Protein AF-Q16XJ4-F1 (afdb_monomer_lite)

Radius of gyration: 16.92 Å; chains: 1; bounding box: 56×31×38 Å

Secondary structure (DSSP, 8-state):
---SSEEEEEEEEEHHHHTEEEEEEEEESSSS-EEEEEEEEEE-TT---SSS---EEEEE-TTS-EEEEETT-SS-SEEE--TTS----S------SSS------------TT--------

Organism: Aedes aegypti (NCBI:txid7159)

Structure (mmCIF, N/CA/C/O backbone):
data_AF-Q16XJ4-F1
#
_entry.id   AF-Q16XJ4-F1
#
loop_
_atom_site.group_PDB
_atom_site.id
_atom_site.type_symbol
_atom_site.label_atom_id
_atom_site.label_alt_id
_atom_site.label_comp_id
_atom_site.label_asym_id
_atom_site.label_entity_id
_atom_site.label_seq_id
_atom_site.pdbx_PDB_ins_code
_atom_site.Cartn_x
_atom_site.Cartn_y
_atom_site.Cartn_z
_atom_site.occupancy
_atom_site.B_iso_or_equiv
_atom_site.auth_seq_id
_atom_site.auth_comp_id
_atom_site.auth_asym_id
_atom_site.auth_atom_id
_atom_site.pdbx_PDB_model_num
ATOM 1 N N . MET A 1 1 ? 11.443 -13.176 -1.476 1.00 55.69 1 MET A N 1
ATOM 2 C CA . MET A 1 1 ? 11.108 -11.961 -2.255 1.00 55.69 1 MET A CA 1
ATOM 3 C C . MET A 1 1 ? 12.036 -11.909 -3.454 1.00 55.69 1 MET A C 1
ATOM 5 O O . MET A 1 1 ? 13.134 -12.438 -3.315 1.00 55.69 1 MET A O 1
ATOM 9 N N . PRO A 1 2 ? 11.621 -11.370 -4.608 1.00 61.97 2 PRO A N 1
ATOM 10 C CA . PRO A 1 2 ? 12.488 -11.344 -5.774 1.00 61.97 2 PRO A CA 1
ATOM 11 C C . PRO A 1 2 ? 13.581 -10.279 -5.537 1.00 61.97 2 PRO A C 1
ATOM 13 O O . PRO A 1 2 ? 13.320 -9.194 -5.009 1.00 61.97 2 PRO A O 1
ATOM 16 N N . TYR A 1 3 ? 14.826 -10.692 -5.748 1.00 75.94 3 TYR A N 1
ATOM 17 C CA . TYR A 1 3 ? 16.041 -9.886 -5.644 1.00 75.94 3 TYR A CA 1
ATOM 18 C C . TYR A 1 3 ? 16.598 -9.750 -7.065 1.00 75.94 3 TYR A C 1
ATOM 20 O O . TYR A 1 3 ? 16.343 -10.654 -7.861 1.00 75.94 3 TYR A O 1
ATOM 28 N N . ASN A 1 4 ? 17.386 -8.696 -7.337 1.00 79.62 4 ASN A N 1
ATOM 29 C CA . ASN A 1 4 ? 17.953 -8.282 -8.644 1.00 79.62 4 ASN A CA 1
ATOM 30 C C . ASN A 1 4 ? 17.311 -7.012 -9.236 1.00 79.62 4 ASN A C 1
ATOM 32 O O . ASN A 1 4 ? 16.885 -6.998 -10.387 1.00 79.62 4 ASN A O 1
ATOM 36 N N . ASN A 1 5 ? 17.297 -5.916 -8.472 1.00 82.06 5 ASN A N 1
ATOM 37 C CA . ASN A 1 5 ? 16.733 -4.616 -8.875 1.00 82.06 5 ASN A CA 1
ATOM 38 C C . ASN A 1 5 ? 15.218 -4.638 -9.105 1.00 82.06 5 ASN A C 1
ATOM 40 O O . ASN A 1 5 ? 14.679 -3.760 -9.784 1.00 82.06 5 ASN A O 1
ATOM 44 N N . ASP A 1 6 ? 14.524 -5.603 -8.509 1.00 88.12 6 ASP A N 1
ATOM 45 C CA . ASP A 1 6 ? 13.076 -5.658 -8.585 1.00 88.12 6 ASP A CA 1
ATOM 46 C C . ASP A 1 6 ? 12.457 -4.449 -7.890 1.00 88.12 6 ASP A C 1
ATOM 48 O O . ASP A 1 6 ? 12.864 -4.037 -6.796 1.00 88.12 6 ASP A O 1
ATOM 52 N N . ILE A 1 7 ? 11.449 -3.886 -8.549 1.00 92.69 7 ILE A N 1
ATOM 53 C CA . ILE A 1 7 ? 10.637 -2.814 -7.994 1.00 92.69 7 ILE A CA 1
ATOM 54 C C . ILE A 1 7 ? 9.437 -3.445 -7.300 1.00 92.69 7 ILE A C 1
ATOM 56 O O . ILE A 1 7 ? 8.676 -4.194 -7.912 1.00 92.69 7 ILE A O 1
ATOM 60 N N . VAL A 1 8 ? 9.258 -3.107 -6.026 1.00 93.00 8 VAL A N 1
ATOM 61 C CA . VAL A 1 8 ? 8.066 -3.463 -5.258 1.00 93.00 8 VAL A CA 1
ATOM 62 C C . VAL A 1 8 ? 7.392 -2.206 -4.732 1.00 93.00 8 VAL A C 1
ATOM 64 O O . VAL A 1 8 ? 8.053 -1.245 -4.330 1.00 93.00 8 VAL A O 1
ATOM 67 N N . HIS A 1 9 ? 6.064 -2.225 -4.719 1.00 95.25 9 HIS A N 1
ATOM 68 C CA . HIS A 1 9 ? 5.254 -1.183 -4.106 1.00 95.25 9 HIS A CA 1
ATOM 69 C C . HIS A 1 9 ? 4.770 -1.679 -2.750 1.00 95.25 9 HIS A C 1
ATOM 71 O O . HIS A 1 9 ? 4.109 -2.709 -2.653 1.00 95.25 9 HIS A O 1
ATOM 77 N N . GLU A 1 10 ? 5.140 -0.961 -1.699 1.00 94.81 10 GLU A N 1
ATOM 78 C CA . GLU A 1 10 ? 4.771 -1.258 -0.321 1.00 94.81 10 GLU A CA 1
ATOM 79 C C . GLU A 1 10 ? 3.658 -0.298 0.116 1.00 94.81 10 GLU A C 1
ATOM 81 O O . GLU A 1 10 ? 3.803 0.923 0.032 1.00 94.81 10 GLU A O 1
ATOM 86 N N . LEU A 1 11 ? 2.546 -0.863 0.586 1.00 96.31 11 LEU A N 1
ATOM 87 C CA . LEU A 1 11 ? 1.468 -0.149 1.262 1.00 96.31 11 LEU A CA 1
ATOM 88 C C . LEU A 1 11 ? 1.663 -0.319 2.771 1.00 96.31 11 LEU A C 1
ATOM 90 O O . LEU A 1 11 ? 1.388 -1.382 3.323 1.00 96.31 11 LEU A O 1
ATOM 94 N N . VAL A 1 12 ? 2.143 0.727 3.439 1.00 96.25 12 VAL A N 1
ATOM 95 C CA . VAL A 1 12 ? 2.319 0.733 4.892 1.00 96.25 12 VAL A CA 1
ATOM 96 C C . VAL A 1 12 ? 1.081 1.328 5.531 1.00 96.25 12 VAL A C 1
ATOM 98 O O . VAL A 1 12 ? 0.852 2.534 5.443 1.00 96.25 12 VAL A O 1
ATOM 101 N N . ILE A 1 13 ? 0.297 0.486 6.196 1.00 95.81 13 ILE A N 1
ATOM 102 C CA . ILE A 1 13 ? -0.867 0.915 6.969 1.00 95.81 13 ILE A CA 1
ATOM 103 C C . ILE A 1 13 ? -0.452 1.094 8.426 1.00 95.81 13 ILE A C 1
ATOM 105 O O . ILE A 1 13 ? 0.218 0.236 8.996 1.00 95.81 13 ILE A O 1
ATOM 109 N N . GLY A 1 14 ? -0.825 2.228 9.018 1.00 95.25 14 GLY A N 1
ATOM 110 C CA . GLY A 1 14 ? -0.502 2.543 10.407 1.00 95.25 14 GLY A CA 1
ATOM 111 C C . GLY A 1 14 ? 0.952 2.982 10.635 1.00 95.25 14 GLY A C 1
ATOM 112 O O . GLY A 1 14 ? 1.501 2.800 11.724 1.00 95.25 14 GLY A O 1
ATOM 113 N N . ALA A 1 15 ? 1.591 3.583 9.630 1.00 95.25 15 ALA A N 1
ATOM 114 C CA . ALA A 1 15 ? 2.899 4.208 9.783 1.00 95.25 15 ALA A CA 1
ATOM 115 C C . ALA A 1 15 ? 2.869 5.328 10.841 1.00 95.25 15 ALA A C 1
ATOM 117 O O . ALA A 1 15 ? 1.844 5.973 11.078 1.00 95.25 15 ALA A O 1
ATOM 118 N N . GLY A 1 16 ? 4.019 5.565 11.482 1.00 94.56 16 GLY A N 1
ATOM 119 C CA . GLY A 1 16 ? 4.173 6.618 12.487 1.00 94.56 16 GLY A CA 1
ATOM 120 C C . GLY A 1 16 ? 3.269 6.433 13.704 1.00 94.56 16 GLY A C 1
ATOM 121 O O . GLY A 1 16 ? 2.539 7.358 14.038 1.00 94.56 16 GLY A O 1
ATOM 122 N N . ALA A 1 17 ? 3.317 5.250 14.324 1.00 94.44 17 ALA A N 1
ATOM 123 C CA . ALA A 1 17 ? 2.471 4.872 15.460 1.00 94.44 17 ALA A CA 1
ATOM 124 C C . ALA A 1 17 ? 0.969 4.943 15.134 1.00 94.44 17 ALA A C 1
ATOM 126 O O . ALA A 1 17 ? 0.200 5.599 15.827 1.00 94.44 17 ALA A O 1
ATOM 127 N N . ASN A 1 18 ? 0.559 4.257 14.060 1.00 95.75 18 ASN A N 1
ATOM 128 C CA . ASN A 1 18 ? -0.836 4.161 13.629 1.00 95.75 18 ASN A CA 1
ATOM 129 C C . ASN A 1 18 ? -1.474 5.501 13.223 1.00 95.75 18 ASN A C 1
ATOM 131 O O . ASN A 1 18 ? -2.664 5.721 13.427 1.00 95.75 18 ASN A O 1
ATOM 135 N N . ASN A 1 19 ? -0.683 6.417 12.658 1.00 97.75 19 ASN A N 1
ATOM 136 C CA . ASN A 1 19 ? -1.144 7.778 12.397 1.00 97.75 19 ASN A CA 1
ATOM 137 C C . ASN A 1 19 ? -1.355 8.079 10.905 1.00 97.75 19 ASN A C 1
ATOM 139 O O . ASN A 1 19 ? -2.069 9.012 10.544 1.00 97.75 19 ASN A O 1
ATOM 143 N N . ARG A 1 20 ? -0.734 7.306 10.012 1.00 97.75 20 ARG A N 1
ATOM 144 C CA . ARG A 1 20 ? -0.781 7.559 8.568 1.00 97.75 20 ARG A CA 1
ATOM 145 C C . ARG A 1 20 ? -0.632 6.293 7.736 1.00 97.75 20 ARG A C 1
ATOM 147 O O . ARG A 1 20 ? -0.162 5.265 8.221 1.00 97.75 20 ARG A O 1
ATOM 154 N N . ILE A 1 21 ? -0.986 6.408 6.463 1.00 97.94 21 ILE A N 1
ATOM 155 C CA . ILE A 1 21 ? -0.633 5.443 5.425 1.00 97.94 21 ILE A CA 1
ATOM 156 C C . ILE A 1 21 ? 0.491 6.029 4.580 1.00 97.94 21 ILE A C 1
ATOM 158 O O . ILE A 1 21 ? 0.440 7.198 4.189 1.00 97.94 21 ILE A O 1
ATOM 162 N N . GLU A 1 22 ? 1.482 5.201 4.264 1.00 98.00 22 GLU A N 1
ATOM 163 C CA . GLU A 1 22 ? 2.539 5.525 3.310 1.00 98.00 22 GLU A CA 1
ATOM 164 C C . GLU A 1 22 ? 2.535 4.513 2.168 1.00 98.00 22 GLU A C 1
ATOM 166 O O . GLU A 1 22 ? 2.581 3.304 2.384 1.00 98.00 22 GLU A O 1
ATOM 171 N N . ILE A 1 23 ? 2.513 5.023 0.942 1.00 97.75 23 ILE A N 1
ATOM 172 C CA . ILE A 1 23 ? 2.773 4.243 -0.258 1.00 97.75 23 ILE A CA 1
ATOM 173 C C . ILE A 1 23 ? 4.226 4.464 -0.636 1.00 97.75 23 ILE A C 1
ATOM 175 O O . ILE A 1 23 ? 4.676 5.605 -0.775 1.00 97.75 23 ILE A O 1
ATOM 179 N N . ARG A 1 24 ? 4.958 3.375 -0.822 1.00 97.00 24 ARG A N 1
ATOM 180 C CA . ARG A 1 24 ? 6.399 3.390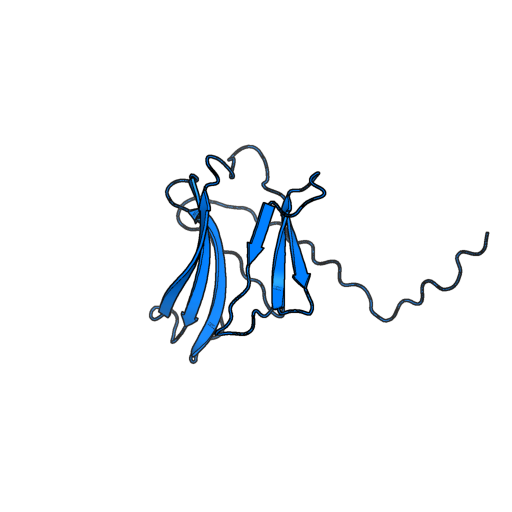 -1.032 1.00 97.00 24 ARG A CA 1
ATOM 181 C C . ARG A 1 24 ? 6.781 2.594 -2.268 1.00 97.00 24 ARG A C 1
ATOM 183 O O . ARG A 1 24 ? 6.280 1.495 -2.476 1.00 97.00 24 ARG A O 1
ATOM 190 N N . ARG A 1 25 ? 7.713 3.119 -3.059 1.00 96.19 25 ARG A N 1
ATOM 191 C CA . ARG A 1 25 ? 8.442 2.361 -4.078 1.00 96.19 25 ARG A CA 1
ATOM 192 C C . ARG A 1 25 ? 9.777 1.925 -3.494 1.00 96.19 25 ARG A C 1
ATOM 194 O O . ARG A 1 25 ? 10.600 2.772 -3.135 1.00 96.19 25 ARG A O 1
ATOM 201 N N . GLN A 1 26 ? 10.013 0.621 -3.466 1.00 94.12 26 GLN A N 1
ATOM 202 C CA . GLN A 1 26 ? 11.301 0.054 -3.100 1.00 94.12 26 GLN A CA 1
ATOM 203 C C . GLN A 1 26 ? 11.978 -0.573 -4.314 1.00 94.12 26 GLN A C 1
ATOM 205 O O . GLN A 1 26 ? 11.349 -1.328 -5.053 1.00 94.12 26 GLN A O 1
ATOM 210 N N . THR A 1 27 ? 13.270 -0.303 -4.490 1.00 92.94 27 THR A N 1
ATOM 211 C CA . THR A 1 27 ? 14.130 -1.067 -5.404 1.00 92.94 27 THR A CA 1
ATOM 212 C C . THR A 1 27 ? 14.965 -2.018 -4.562 1.00 92.94 27 THR A C 1
ATOM 214 O O . THR A 1 27 ? 15.763 -1.562 -3.742 1.00 92.94 27 THR A O 1
ATOM 217 N N . ARG A 1 28 ? 14.761 -3.329 -4.721 1.00 89.19 28 ARG A N 1
ATOM 218 C CA . ARG A 1 28 ? 15.405 -4.358 -3.894 1.00 89.19 28 ARG A CA 1
ATOM 219 C C . ARG A 1 28 ? 16.604 -4.964 -4.616 1.00 89.19 28 ARG A C 1
ATOM 221 O O . ARG A 1 28 ? 16.463 -5.660 -5.618 1.00 89.19 28 ARG A O 1
ATOM 228 N N . PHE A 1 29 ? 17.793 -4.729 -4.073 1.00 87.50 29 PHE A N 1
ATOM 229 C CA . PHE A 1 29 ? 19.036 -5.300 -4.595 1.00 87.50 29 PHE A CA 1
ATOM 230 C C . PHE A 1 29 ? 19.274 -6.687 -3.999 1.00 87.50 29 PHE A C 1
ATOM 232 O O . PHE A 1 29 ? 19.601 -7.627 -4.715 1.00 87.50 29 PHE A O 1
ATOM 239 N N . ASN A 1 30 ? 19.064 -6.823 -2.688 1.00 85.81 30 ASN A N 1
ATOM 240 C CA . ASN A 1 30 ? 19.124 -8.084 -1.953 1.00 85.81 30 ASN A CA 1
ATOM 241 C C . ASN A 1 30 ? 18.255 -7.998 -0.679 1.00 85.81 30 ASN A C 1
ATOM 243 O O . ASN A 1 30 ? 17.441 -7.085 -0.534 1.00 85.81 30 ASN A O 1
ATOM 247 N N . ALA A 1 31 ? 18.395 -8.960 0.239 1.00 80.06 31 ALA A N 1
ATOM 248 C CA . ALA A 1 31 ? 17.605 -9.016 1.472 1.00 80.06 31 ALA A CA 1
ATOM 249 C C . ALA A 1 31 ? 17.829 -7.828 2.425 1.0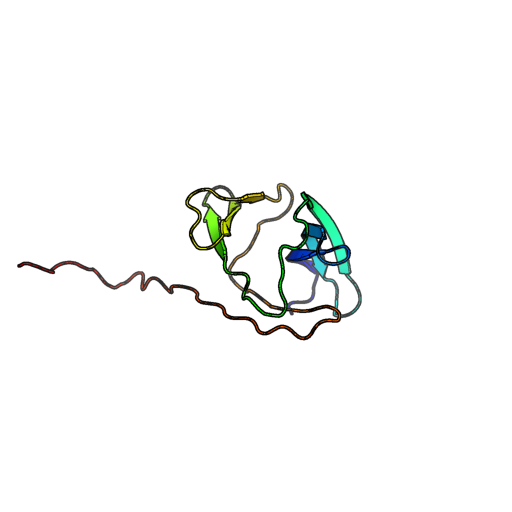0 80.06 31 ALA A C 1
ATOM 251 O O . ALA A 1 31 ? 16.922 -7.491 3.181 1.00 80.06 31 ALA A O 1
ATOM 252 N N . LEU A 1 32 ? 19.009 -7.207 2.387 1.00 83.25 32 LEU A N 1
ATOM 253 C CA . LEU A 1 32 ? 19.432 -6.155 3.317 1.00 83.25 32 LEU A CA 1
ATOM 254 C C . LEU A 1 32 ? 19.562 -4.784 2.645 1.00 83.25 32 LEU A C 1
ATOM 256 O O . LEU A 1 32 ? 19.478 -3.762 3.317 1.00 83.25 32 LEU A O 1
ATOM 260 N N . LEU A 1 33 ? 19.759 -4.756 1.326 1.00 86.44 33 LEU A N 1
ATOM 261 C CA . LEU A 1 33 ? 19.983 -3.542 0.556 1.00 86.44 33 LEU A CA 1
ATOM 262 C C . LEU A 1 33 ? 18.782 -3.245 -0.340 1.00 86.44 33 LEU A C 1
ATOM 264 O O . LEU A 1 33 ? 18.486 -3.981 -1.288 1.00 86.44 33 LEU A O 1
ATOM 268 N N . PHE A 1 34 ? 18.119 -2.129 -0.056 1.00 90.62 34 PHE A N 1
ATOM 269 C CA . PHE A 1 34 ? 17.013 -1.605 -0.844 1.00 90.62 34 PHE A CA 1
ATOM 270 C C . PHE A 1 34 ? 16.955 -0.077 -0.751 1.00 90.62 34 PHE A C 1
ATOM 272 O O . PHE A 1 34 ? 17.374 0.507 0.248 1.00 90.62 34 PHE A O 1
ATOM 279 N N . THR A 1 35 ? 16.422 0.576 -1.783 1.00 93.38 35 THR A N 1
ATOM 280 C CA . THR A 1 35 ? 15.959 1.968 -1.663 1.00 93.38 35 THR A CA 1
ATOM 281 C C . THR A 1 35 ? 14.509 1.986 -1.211 1.00 93.38 35 THR A C 1
ATOM 283 O O . THR A 1 35 ? 13.772 1.029 -1.445 1.00 93.38 35 THR A O 1
ATOM 286 N N . ASN A 1 36 ? 14.084 3.073 -0.574 1.00 93.56 36 ASN A N 1
ATOM 287 C CA . ASN A 1 36 ? 12.701 3.255 -0.164 1.00 93.56 36 ASN A CA 1
ATOM 288 C C . ASN A 1 36 ? 12.279 4.704 -0.413 1.00 93.56 36 ASN A C 1
ATOM 290 O O . ASN A 1 36 ? 12.808 5.620 0.209 1.00 93.56 36 ASN A O 1
ATOM 294 N N . ASN A 1 37 ? 11.359 4.905 -1.353 1.00 96.19 37 ASN A N 1
ATOM 295 C CA . ASN A 1 37 ? 10.886 6.222 -1.759 1.00 96.19 37 ASN A CA 1
ATOM 296 C C . ASN A 1 37 ? 9.390 6.324 -1.481 1.00 96.19 37 ASN A C 1
ATOM 298 O O . ASN A 1 37 ? 8.606 5.574 -2.060 1.00 96.19 37 ASN A O 1
ATOM 302 N N . VAL A 1 38 ? 8.981 7.261 -0.627 1.00 97.12 38 VAL A N 1
ATOM 303 C CA . VAL A 1 38 ? 7.559 7.538 -0.385 1.00 97.12 38 VAL A CA 1
ATOM 304 C C . VAL A 1 38 ? 6.979 8.227 -1.620 1.00 97.12 38 VAL A C 1
ATOM 306 O O . VAL A 1 38 ? 7.423 9.310 -1.991 1.00 97.12 38 VAL A O 1
ATOM 309 N N . ILE A 1 39 ? 5.994 7.597 -2.260 1.00 97.12 39 ILE A N 1
ATOM 310 C CA . ILE A 1 39 ? 5.301 8.147 -3.436 1.00 97.12 39 ILE A CA 1
ATOM 311 C C . ILE A 1 39 ? 3.985 8.833 -3.067 1.00 97.12 39 ILE A C 1
ATOM 313 O O . ILE A 1 39 ? 3.542 9.738 -3.769 1.00 97.12 39 ILE A O 1
ATOM 317 N N . LYS A 1 40 ? 3.358 8.428 -1.958 1.00 97.69 40 LYS A N 1
ATOM 318 C CA . LYS A 1 40 ? 2.175 9.091 -1.407 1.00 97.69 40 LYS A CA 1
ATOM 319 C C . LYS A 1 40 ? 2.104 8.878 0.098 1.00 97.69 40 LYS A C 1
ATOM 321 O O . LYS A 1 40 ? 2.445 7.808 0.592 1.00 97.69 40 LYS A O 1
ATOM 326 N N . GLN A 1 41 ? 1.614 9.883 0.808 1.00 97.94 41 GLN A N 1
ATOM 327 C CA . GLN A 1 41 ? 1.328 9.810 2.234 1.00 97.94 41 GLN A CA 1
ATOM 328 C C . GLN A 1 41 ? -0.037 10.441 2.496 1.00 97.94 41 GLN A C 1
ATOM 330 O O . GLN A 1 41 ? -0.339 11.497 1.940 1.00 97.94 41 GLN A O 1
ATOM 335 N N . ILE A 1 42 ? -0.847 9.809 3.343 1.00 97.94 42 ILE A N 1
ATOM 336 C CA . ILE A 1 42 ? -2.108 10.382 3.825 1.00 97.94 42 ILE A CA 1
ATOM 337 C C . ILE A 1 42 ? -2.244 10.184 5.330 1.00 97.94 42 ILE A C 1
ATOM 339 O O . ILE A 1 42 ? -1.783 9.184 5.877 1.00 97.94 42 ILE A O 1
ATOM 343 N N . GLN A 1 43 ? -2.896 11.131 5.994 1.00 98.06 43 GLN A N 1
ATOM 344 C CA . GLN A 1 43 ? -3.142 11.065 7.426 1.00 98.06 43 GLN A CA 1
ATOM 345 C C . GLN A 1 43 ? -4.350 10.166 7.718 1.00 98.06 43 GLN A C 1
ATOM 347 O O . GLN A 1 43 ? -5.425 10.373 7.161 1.00 98.06 43 GLN A O 1
ATOM 352 N N . THR A 1 44 ? -4.172 9.173 8.588 1.00 96.50 44 THR A N 1
ATOM 353 C CA . THR A 1 44 ? -5.193 8.178 8.955 1.00 96.50 44 THR A CA 1
ATOM 354 C C . THR A 1 44 ? -5.008 7.782 10.424 1.00 96.50 44 THR A C 1
ATOM 356 O O . THR A 1 44 ? -4.490 6.696 10.709 1.00 96.50 44 THR A O 1
ATOM 359 N N . PRO A 1 45 ? -5.342 8.678 11.367 1.00 96.88 45 PRO A N 1
ATOM 360 C CA . PRO A 1 45 ? -5.128 8.421 12.782 1.00 96.88 45 PRO A CA 1
ATOM 361 C C . PRO A 1 45 ? -5.985 7.241 13.241 1.00 96.88 45 PRO A C 1
ATOM 363 O O . PRO A 1 45 ? -7.178 7.193 12.949 1.00 96.88 45 PRO A O 1
ATOM 366 N N . ASN A 1 46 ? -5.368 6.315 13.974 1.00 95.75 46 ASN A N 1
ATOM 367 C CA . ASN A 1 46 ? -6.010 5.152 14.585 1.00 95.75 46 ASN A CA 1
ATOM 368 C C . ASN A 1 46 ? -6.738 4.239 13.583 1.00 95.75 46 ASN A C 1
ATOM 370 O O . ASN A 1 46 ? -7.816 3.733 13.875 1.00 95.75 46 ASN A O 1
ATOM 374 N N . ILE A 1 47 ? -6.171 4.042 12.386 1.00 95.12 47 ILE A N 1
ATOM 375 C CA . ILE A 1 47 ? -6.812 3.210 11.354 1.00 95.12 47 ILE A CA 1
ATOM 376 C C . ILE A 1 47 ? -6.763 1.708 11.674 1.00 95.12 47 ILE A C 1
ATOM 378 O O . ILE A 1 47 ? -7.661 0.972 11.277 1.00 95.12 47 ILE A O 1
ATOM 382 N N . LEU A 1 48 ? -5.722 1.251 12.375 1.00 95.00 48 LEU A N 1
ATOM 383 C CA . LEU A 1 48 ? -5.608 -0.128 12.853 1.00 95.00 48 LEU A CA 1
ATOM 384 C C . LEU A 1 48 ? -6.111 -0.256 14.294 1.00 95.00 48 LEU A C 1
ATOM 386 O O . LEU A 1 48 ? -5.922 0.657 15.098 1.00 95.00 48 LEU A O 1
ATOM 390 N N . SER A 1 49 ? -6.679 -1.414 14.623 1.00 93.75 49 SER A N 1
ATOM 391 C CA . SER A 1 49 ? -7.148 -1.783 15.960 1.00 93.75 49 SER A CA 1
ATOM 392 C C . SER A 1 49 ? -6.597 -3.155 16.355 1.00 93.75 49 SER A C 1
ATOM 394 O O . SER A 1 49 ? -6.339 -3.998 15.498 1.00 93.75 49 SER A O 1
ATOM 396 N N . GLU A 1 50 ? -6.409 -3.382 17.656 1.00 92.69 50 GLU A N 1
ATOM 397 C CA . GLU A 1 50 ? -6.059 -4.705 18.196 1.00 92.69 50 GLU A CA 1
ATOM 398 C C . GLU A 1 50 ? -7.283 -5.620 18.340 1.00 92.69 50 GLU A C 1
ATOM 400 O O . GLU A 1 50 ? -7.137 -6.840 18.377 1.00 92.69 50 GLU A O 1
ATOM 405 N N . SER A 1 51 ? -8.487 -5.045 18.418 1.00 94.50 51 SER A N 1
ATOM 406 C CA . SER A 1 51 ? -9.738 -5.775 18.655 1.00 94.50 51 SER A CA 1
ATOM 407 C C . SER A 1 51 ? -10.609 -5.928 17.410 1.00 94.50 51 SER A C 1
ATOM 409 O O . SER A 1 51 ? -11.545 -6.723 17.425 1.00 94.50 51 SER A O 1
ATOM 411 N N . GLU A 1 52 ? -10.328 -5.174 16.346 1.00 93.62 52 GLU A N 1
ATOM 412 C CA . GLU A 1 52 ? -11.152 -5.134 15.136 1.00 93.62 52 GLU A CA 1
ATOM 413 C C . GLU A 1 52 ? -10.287 -5.247 13.874 1.00 93.62 52 GLU A C 1
ATOM 415 O O . GLU A 1 52 ? -9.271 -4.551 13.759 1.00 93.62 52 GLU A O 1
ATOM 420 N N . PRO A 1 53 ? -10.661 -6.104 12.906 1.00 94.06 53 PRO A N 1
ATOM 421 C CA . PRO A 1 53 ? -9.919 -6.223 11.663 1.00 94.06 53 PRO A CA 1
ATOM 422 C C . PRO A 1 53 ? -10.116 -4.978 10.796 1.00 94.06 53 PRO A C 1
ATOM 424 O O . PRO A 1 53 ? -11.236 -4.525 10.563 1.00 94.06 53 PRO A O 1
ATOM 427 N N . PHE A 1 54 ? -9.022 -4.467 10.236 1.00 94.94 54 PHE A N 1
ATOM 428 C CA . PHE A 1 54 ? -9.099 -3.483 9.165 1.00 94.94 54 PHE A CA 1
ATOM 429 C C . PHE A 1 54 ? -9.304 -4.198 7.826 1.00 94.94 54 PHE A C 1
ATOM 431 O O . PHE A 1 54 ? -8.399 -4.873 7.330 1.00 94.94 54 PHE A O 1
ATOM 438 N N . VAL A 1 55 ? -10.494 -4.047 7.246 1.00 95.25 55 VAL A N 1
ATOM 439 C CA . VAL A 1 55 ? -10.873 -4.681 5.978 1.00 95.25 55 VAL A CA 1
ATOM 440 C C . VAL A 1 55 ? -10.937 -3.627 4.872 1.00 95.25 55 VAL A C 1
ATOM 442 O O . VAL A 1 55 ? -11.536 -2.562 5.030 1.00 95.25 55 VAL A O 1
ATOM 445 N N . MET A 1 56 ? -10.304 -3.919 3.735 1.00 95.06 56 MET A N 1
ATOM 446 C CA . MET A 1 56 ? -10.320 -3.056 2.554 1.00 95.06 56 MET A CA 1
ATOM 447 C C . MET A 1 56 ? -10.275 -3.873 1.262 1.00 95.06 56 MET A C 1
ATOM 449 O O . MET A 1 56 ? -9.669 -4.944 1.208 1.00 95.06 56 MET A O 1
ATOM 453 N N . ARG A 1 57 ? -10.848 -3.312 0.198 1.00 94.81 57 ARG A N 1
ATOM 454 C CA . ARG A 1 57 ? -10.687 -3.775 -1.180 1.00 94.81 57 ARG A CA 1
ATOM 455 C C . ARG A 1 57 ? -9.617 -2.948 -1.885 1.00 94.81 57 ARG A C 1
ATOM 457 O O . ARG A 1 57 ? -9.620 -1.721 -1.788 1.00 94.81 57 ARG A O 1
ATOM 464 N N . MET A 1 58 ? -8.734 -3.633 -2.608 1.00 94.44 58 MET A N 1
ATOM 465 C CA . MET A 1 58 ? -7.704 -3.034 -3.455 1.00 94.44 58 MET A CA 1
ATOM 466 C C . MET A 1 58 ? 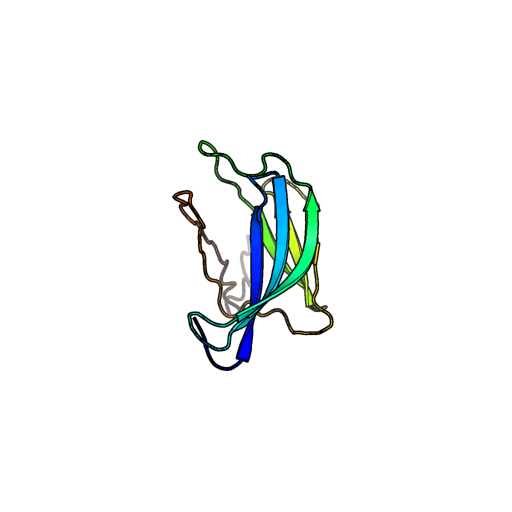-8.020 -3.323 -4.924 1.00 94.44 58 MET A C 1
ATOM 468 O O . MET A 1 58 ? -7.955 -4.473 -5.353 1.00 94.44 58 MET A O 1
ATOM 472 N N . ASP A 1 59 ? -8.338 -2.284 -5.694 1.00 93.94 59 ASP A N 1
ATOM 473 C CA . ASP A 1 59 ? -8.627 -2.402 -7.124 1.00 93.94 59 ASP A CA 1
ATOM 474 C C . ASP A 1 59 ? -7.438 -1.909 -7.955 1.00 93.94 59 ASP A C 1
ATOM 476 O O . ASP A 1 59 ? -6.994 -0.769 -7.810 1.00 93.94 59 ASP A O 1
ATOM 480 N N . PHE A 1 60 ? -6.948 -2.752 -8.867 1.00 92.06 60 PHE A N 1
ATOM 481 C CA . PHE A 1 60 ? -5.945 -2.376 -9.867 1.00 92.06 60 PHE A CA 1
ATOM 482 C C . PHE A 1 60 ? -6.650 -1.927 -11.146 1.00 92.06 60 PHE A C 1
ATOM 484 O O . PHE A 1 60 ? -7.263 -2.728 -11.855 1.00 92.06 60 PHE A O 1
ATOM 491 N N . VAL A 1 61 ? -6.569 -0.637 -11.455 1.00 92.50 61 VAL A N 1
ATOM 492 C CA . VAL A 1 61 ? -7.279 -0.023 -12.579 1.00 92.50 61 VAL A CA 1
ATOM 493 C C . VAL A 1 61 ? -6.406 -0.061 -13.837 1.00 92.50 61 VAL A C 1
ATOM 495 O O . VAL A 1 61 ? -5.180 0.029 -13.779 1.00 92.50 61 VAL A O 1
ATOM 498 N N . LYS A 1 62 ? -7.031 -0.185 -15.018 1.00 84.81 62 LYS A N 1
ATOM 499 C CA . LYS A 1 62 ? -6.330 -0.305 -16.316 1.00 84.81 62 LYS A CA 1
ATOM 500 C C . LYS A 1 62 ? -5.361 0.846 -16.617 1.00 84.81 62 LYS A C 1
ATOM 502 O O . LYS A 1 62 ? -4.407 0.641 -17.359 1.00 84.81 62 LYS A O 1
ATOM 507 N N . ASN A 1 63 ? -5.602 2.033 -16.063 1.00 82.81 63 ASN A N 1
ATOM 508 C CA . ASN A 1 63 ? -4.742 3.210 -16.219 1.00 82.81 63 ASN A CA 1
ATOM 509 C C . ASN A 1 63 ? -3.467 3.160 -15.349 1.00 82.81 63 ASN A C 1
ATOM 511 O O . ASN A 1 63 ? -2.654 4.074 -15.427 1.00 82.81 63 ASN A O 1
ATOM 515 N N . GLY A 1 64 ? -3.288 2.117 -14.530 1.00 86.75 64 GLY A N 1
ATOM 516 C CA . GLY A 1 64 ? -2.154 1.975 -13.618 1.00 86.75 64 GLY A CA 1
ATOM 517 C C . GLY A 1 64 ? -2.381 2.566 -12.224 1.00 86.75 64 GLY A C 1
ATOM 518 O O . GLY A 1 64 ? -1.480 2.462 -11.393 1.00 86.75 64 GLY A O 1
ATOM 519 N N . SER A 1 65 ? -3.556 3.146 -11.949 1.00 94.06 65 SER A N 1
ATOM 520 C CA . SER A 1 65 ? -3.955 3.531 -10.593 1.00 94.06 65 SER A CA 1
ATOM 521 C C . SER A 1 65 ? -4.334 2.307 -9.760 1.00 94.06 65 SER A C 1
ATOM 523 O O . SER A 1 65 ? -4.876 1.320 -10.261 1.00 94.06 65 SER A O 1
ATOM 525 N N . VAL A 1 66 ? -4.110 2.416 -8.458 1.00 96.62 66 VAL A N 1
ATOM 526 C CA . VAL A 1 66 ? -4.609 1.507 -7.432 1.00 96.62 66 VAL A CA 1
ATOM 527 C C . VAL A 1 66 ? -5.547 2.279 -6.518 1.00 96.62 66 VAL A C 1
ATOM 529 O O . VAL A 1 66 ? -5.193 3.351 -6.023 1.00 96.62 66 VAL A O 1
ATOM 532 N N . LEU A 1 67 ? -6.736 1.726 -6.292 1.00 97.00 67 LEU A N 1
ATOM 533 C CA . LEU A 1 67 ? -7.764 2.296 -5.425 1.00 97.00 67 LEU A CA 1
ATOM 534 C C . LEU A 1 67 ? -7.921 1.433 -4.175 1.00 97.00 67 LEU A C 1
ATOM 536 O O . LEU A 1 67 ? -8.019 0.213 -4.282 1.00 97.00 67 LEU A O 1
ATOM 540 N N . LEU A 1 68 ? -7.981 2.065 -3.005 1.00 96.88 68 LEU A N 1
ATOM 541 C CA . LEU A 1 68 ? -8.315 1.425 -1.737 1.00 96.88 68 LEU A CA 1
ATOM 542 C C . LEU A 1 68 ? -9.670 1.929 -1.256 1.00 96.88 68 LEU A C 1
ATOM 544 O O . LEU A 1 68 ? -9.870 3.133 -1.087 1.00 96.88 68 LEU A O 1
ATOM 548 N N . THR A 1 69 ? -10.576 0.995 -0.999 1.00 97.38 69 THR A N 1
ATOM 549 C CA . THR A 1 69 ? -11.916 1.263 -0.467 1.00 97.38 69 THR A CA 1
ATOM 550 C C . THR A 1 69 ? -12.080 0.466 0.817 1.00 97.38 69 THR A C 1
ATOM 552 O O . THR A 1 69 ? -11.801 -0.734 0.805 1.00 97.38 69 THR A O 1
ATOM 555 N N . LYS A 1 70 ? -12.474 1.099 1.928 1.00 95.62 70 LYS A N 1
ATOM 556 C CA . LYS A 1 70 ? -12.736 0.343 3.159 1.00 95.62 70 LYS A CA 1
ATOM 557 C C . LYS A 1 70 ? -13.961 -0.537 2.969 1.00 95.62 70 LYS A C 1
ATOM 559 O O . LYS A 1 70 ? -14.840 -0.223 2.167 1.00 95.62 70 LYS A O 1
ATOM 564 N N . ASP A 1 71 ? -14.019 -1.622 3.726 1.00 91.94 71 ASP A N 1
ATOM 565 C CA . ASP A 1 71 ? -15.250 -2.393 3.818 1.00 91.94 71 ASP A CA 1
ATOM 566 C C . ASP A 1 71 ? -16.408 -1.493 4.276 1.00 91.94 71 ASP A C 1
ATOM 568 O O . ASP A 1 71 ? -16.197 -0.556 5.048 1.00 91.94 71 ASP A O 1
ATOM 572 N N . SER A 1 72 ? -17.611 -1.730 3.753 1.00 88.69 72 SER A N 1
ATOM 573 C CA . SER A 1 72 ? -18.813 -0.877 3.873 1.00 88.69 72 SER A CA 1
ATOM 574 C C . SER A 1 72 ? -18.785 0.514 3.206 1.00 88.69 72 SER A C 1
ATOM 576 O O . SER A 1 72 ? -19.832 1.162 3.127 1.00 88.69 72 SER A O 1
ATOM 578 N N . GLU A 1 73 ? -17.655 0.977 2.660 1.00 93.69 73 GLU A N 1
ATOM 579 C CA . GLU A 1 73 ? -17.585 2.248 1.926 1.00 93.69 73 GLU A CA 1
ATOM 580 C C . GLU A 1 73 ? -17.776 2.044 0.412 1.00 93.69 73 GLU A C 1
ATOM 582 O O . GLU A 1 73 ? -17.325 1.065 -0.179 1.00 93.69 73 GLU A O 1
ATOM 587 N N . THR A 1 74 ? -18.430 2.999 -0.261 1.00 92.88 74 THR A N 1
ATOM 588 C CA . THR A 1 74 ? -18.620 2.956 -1.726 1.00 92.88 74 THR A CA 1
ATOM 589 C C . THR A 1 74 ? -17.586 3.771 -2.496 1.00 92.88 74 THR A C 1
ATOM 591 O O . THR A 1 74 ? -17.494 3.654 -3.718 1.00 92.88 74 THR A O 1
ATOM 594 N N . LYS A 1 75 ? -16.848 4.652 -1.814 1.00 96.44 75 LYS A N 1
ATOM 595 C CA . LYS A 1 75 ? -15.858 5.546 -2.420 1.00 96.44 75 LYS A CA 1
ATOM 596 C C . LYS A 1 75 ? -14.465 5.177 -1.921 1.00 96.44 75 LYS A C 1
ATOM 598 O O . LYS A 1 75 ? -14.318 4.931 -0.727 1.00 96.44 75 LYS A O 1
ATOM 603 N N . PRO A 1 76 ? -13.445 5.184 -2.794 1.00 97.06 76 PRO A N 1
ATOM 604 C CA . PRO A 1 76 ? -12.087 4.935 -2.355 1.00 97.06 76 PRO A CA 1
ATOM 605 C C . PRO A 1 76 ? -11.626 6.055 -1.421 1.00 97.06 76 PRO A C 1
ATOM 607 O O . PRO A 1 76 ? -11.794 7.239 -1.719 1.00 97.06 76 PRO A O 1
ATOM 610 N N . PHE A 1 77 ? -11.016 5.677 -0.302 1.00 95.94 77 PHE A N 1
ATOM 611 C CA . PHE A 1 77 ? -10.403 6.625 0.627 1.00 95.94 77 PHE A CA 1
ATOM 612 C C . PHE A 1 77 ? -8.960 6.961 0.220 1.00 95.94 77 PHE A C 1
ATOM 614 O O . PHE A 1 77 ? -8.399 7.961 0.670 1.00 95.94 77 PHE A O 1
ATOM 621 N N . LEU A 1 78 ? -8.346 6.134 -0.633 1.00 96.94 78 LEU A N 1
ATOM 622 C CA . LEU A 1 78 ? -7.015 6.369 -1.178 1.00 96.94 78 LEU A CA 1
ATOM 623 C C . LEU A 1 78 ? -6.921 5.882 -2.627 1.00 96.94 78 LEU A C 1
ATOM 625 O O . LEU A 1 78 ? -7.305 4.767 -2.952 1.00 96.94 78 LEU A O 1
ATOM 629 N N . GLU A 1 79 ? -6.342 6.719 -3.481 1.00 96.81 79 GLU A N 1
ATOM 630 C CA . GLU A 1 79 ? -5.903 6.373 -4.834 1.00 96.81 79 GLU A CA 1
ATOM 631 C C . GLU A 1 79 ? -4.409 6.668 -4.965 1.00 96.81 79 GLU A C 1
ATOM 633 O O . GLU A 1 79 ? -3.942 7.700 -4.472 1.00 96.81 79 GLU A O 1
ATOM 638 N N . PHE A 1 80 ? -3.650 5.808 -5.637 1.00 96.69 80 PHE A N 1
ATOM 639 C CA . PHE A 1 80 ? -2.262 6.096 -5.984 1.00 96.69 80 PHE A CA 1
ATOM 640 C C . PHE A 1 80 ? -1.847 5.470 -7.310 1.00 96.69 80 PHE A C 1
ATOM 642 O O . PHE A 1 80 ? -2.394 4.464 -7.744 1.00 96.69 80 PHE A O 1
ATOM 649 N N . SER A 1 81 ? -0.825 6.052 -7.920 1.00 96.38 81 SER A N 1
ATOM 650 C CA . SER A 1 81 ? -0.141 5.539 -9.102 1.00 96.38 81 SER A CA 1
ATOM 651 C C . SER A 1 81 ? 1.347 5.858 -8.976 1.00 96.38 81 SER A C 1
ATOM 653 O O . SER A 1 81 ? 1.731 6.743 -8.210 1.00 96.38 81 SER A O 1
ATOM 655 N N . ASP A 1 82 ? 2.187 5.183 -9.753 1.00 95.88 82 ASP A N 1
ATOM 656 C CA . ASP A 1 82 ? 3.612 5.492 -9.837 1.00 95.88 82 ASP A CA 1
ATOM 657 C C . ASP A 1 82 ? 3.988 5.801 -11.295 1.00 95.88 82 ASP A C 1
ATOM 659 O O . ASP A 1 82 ? 3.971 4.899 -12.132 1.00 95.88 82 ASP A O 1
ATOM 663 N N . PRO A 1 83 ? 4.326 7.059 -11.633 1.00 92.81 83 PRO A N 1
ATOM 664 C CA . PRO A 1 83 ? 4.668 7.428 -13.006 1.00 92.81 83 PRO A CA 1
ATOM 665 C C . PRO A 1 83 ? 6.015 6.851 -13.466 1.00 92.81 83 PRO A C 1
ATOM 667 O O . PRO A 1 83 ? 6.310 6.855 -14.656 1.00 92.81 83 PRO A O 1
ATOM 670 N N . THR A 1 84 ? 6.848 6.372 -12.540 1.00 93.38 84 THR A N 1
ATOM 671 C CA . THR A 1 84 ? 8.209 5.897 -12.836 1.00 93.38 84 THR A CA 1
ATOM 672 C C . THR A 1 84 ? 8.324 4.376 -12.880 1.00 93.38 84 THR A C 1
ATOM 674 O O . THR A 1 84 ? 9.341 3.855 -13.333 1.00 93.38 84 THR A O 1
ATOM 677 N N . ALA A 1 85 ? 7.308 3.651 -12.406 1.00 92.62 85 ALA A N 1
ATOM 678 C CA . ALA A 1 85 ? 7.333 2.199 -12.349 1.00 92.62 85 ALA A CA 1
ATOM 679 C C . ALA A 1 85 ? 5.930 1.603 -12.448 1.00 92.62 85 ALA A C 1
ATOM 681 O O . ALA A 1 85 ? 4.981 2.081 -11.834 1.00 92.62 85 ALA A O 1
ATOM 682 N N . LYS A 1 86 ? 5.809 0.486 -13.168 1.00 91.81 86 LYS A N 1
ATOM 683 C CA . LYS A 1 86 ? 4.555 -0.265 -13.234 1.00 91.81 86 LYS A CA 1
ATOM 684 C C . LYS A 1 86 ? 4.259 -0.920 -11.884 1.00 91.81 86 LYS A C 1
ATOM 686 O O . LYS A 1 86 ? 5.066 -1.707 -11.395 1.00 91.81 86 LYS A O 1
ATOM 691 N N . ILE A 1 87 ? 3.065 -0.680 -11.350 1.00 92.81 87 ILE A N 1
ATOM 692 C CA . ILE A 1 87 ? 2.552 -1.414 -10.191 1.00 92.81 87 ILE A CA 1
ATOM 693 C C . ILE A 1 87 ? 2.072 -2.796 -10.662 1.00 92.81 87 ILE A C 1
ATOM 695 O O . ILE A 1 87 ? 1.271 -2.911 -11.593 1.00 92.81 87 ILE A O 1
ATOM 699 N N . SER A 1 88 ? 2.596 -3.859 -10.052 1.00 87.00 88 SER A N 1
ATOM 700 C CA . SER A 1 88 ? 2.279 -5.251 -10.394 1.00 87.00 88 SER A CA 1
ATOM 701 C C . SER A 1 88 ? 1.441 -5.902 -9.298 1.00 87.00 88 SER A C 1
ATOM 703 O O . SER A 1 88 ? 1.798 -5.825 -8.130 1.00 87.00 88 SER A O 1
ATOM 705 N N . TYR A 1 89 ? 0.376 -6.608 -9.687 1.00 85.62 89 TYR A N 1
ATOM 706 C CA . TYR A 1 89 ? -0.463 -7.414 -8.789 1.00 85.62 89 TYR A CA 1
ATOM 707 C C . TYR A 1 89 ? -0.154 -8.918 -8.857 1.00 85.62 89 TYR A C 1
ATOM 709 O O . TYR A 1 89 ? -0.865 -9.724 -8.266 1.00 85.62 89 TYR A O 1
ATOM 717 N N . LYS A 1 90 ? 0.887 -9.328 -9.600 1.00 86.06 90 LYS A N 1
ATOM 718 C CA . LYS A 1 90 ? 1.218 -10.755 -9.791 1.00 86.06 90 LYS A CA 1
ATOM 719 C C . LYS A 1 90 ? 1.587 -11.469 -8.490 1.00 86.06 90 LYS A C 1
ATOM 721 O O . LYS A 1 90 ? 1.395 -12.674 -8.386 1.00 86.06 90 LYS A O 1
ATOM 726 N N . TYR A 1 91 ? 2.148 -10.729 -7.538 1.00 86.81 91 TYR A N 1
ATOM 727 C CA . TYR A 1 91 ? 2.565 -11.237 -6.241 1.00 86.81 91 TYR A CA 1
ATOM 728 C C . TYR A 1 91 ? 2.204 -10.210 -5.177 1.00 86.81 91 TYR A C 1
ATOM 730 O O . TYR A 1 91 ? 2.436 -9.017 -5.369 1.00 86.81 91 TYR A O 1
ATOM 738 N N . ILE A 1 92 ? 1.674 -10.686 -4.055 1.00 89.44 92 ILE A N 1
ATOM 739 C CA . ILE A 1 92 ? 1.400 -9.883 -2.866 1.00 89.44 92 ILE A CA 1
ATOM 740 C C . ILE A 1 92 ? 2.076 -10.585 -1.693 1.00 89.44 92 ILE A C 1
ATOM 742 O O . ILE A 1 92 ? 1.996 -11.805 -1.556 1.00 89.44 92 ILE A O 1
ATOM 746 N N . GLY A 1 93 ? 2.788 -9.810 -0.882 1.00 90.56 93 GLY A N 1
ATOM 747 C CA . GLY A 1 93 ? 3.411 -10.272 0.349 1.00 90.56 93 GLY A CA 1
ATOM 748 C C . GLY A 1 93 ? 2.912 -9.443 1.521 1.00 90.56 93 GLY A C 1
ATOM 749 O O . GLY A 1 93 ? 2.615 -8.261 1.363 1.00 90.56 93 GLY A O 1
ATOM 750 N N . PHE A 1 94 ? 2.848 -10.067 2.692 1.00 92.75 94 PHE A N 1
ATOM 751 C CA . PHE A 1 94 ? 2.443 -9.416 3.929 1.00 92.75 94 PHE A CA 1
ATOM 752 C C . PHE A 1 94 ? 3.612 -9.399 4.904 1.00 92.75 94 PHE A C 1
ATOM 754 O O . PHE A 1 94 ? 4.360 -10.373 5.014 1.00 92.75 94 PHE A O 1
ATOM 761 N N . SER A 1 95 ? 3.775 -8.283 5.603 1.00 90.94 95 SER A N 1
ATOM 762 C CA . SER A 1 95 ? 4.798 -8.118 6.627 1.00 90.94 95 SER A CA 1
ATOM 763 C C . SER A 1 95 ? 4.329 -7.132 7.680 1.00 90.94 95 SER A C 1
ATOM 765 O O . SER A 1 95 ? 3.705 -6.119 7.360 1.00 90.94 95 SER A O 1
ATOM 767 N N . ASN A 1 96 ? 4.687 -7.410 8.924 1.00 91.75 96 ASN A N 1
ATOM 768 C CA . ASN A 1 96 ? 4.510 -6.517 10.055 1.00 91.75 96 ASN A CA 1
ATOM 769 C C . ASN A 1 96 ? 5.869 -5.951 10.488 1.00 91.75 96 ASN A C 1
ATOM 771 O O . ASN A 1 96 ? 6.919 -6.481 10.125 1.00 91.75 96 ASN A O 1
ATOM 775 N N . TRP A 1 97 ? 5.843 -4.878 11.280 1.00 86.25 97 TRP A N 1
ATOM 776 C CA . TRP A 1 97 ? 7.058 -4.342 11.891 1.00 86.25 97 TRP A CA 1
ATOM 777 C C . TRP A 1 97 ? 7.288 -4.921 13.291 1.00 86.25 97 TRP A C 1
ATOM 779 O O . TRP A 1 97 ? 8.055 -5.865 13.438 1.00 86.25 97 TRP A O 1
ATOM 789 N N . LEU A 1 98 ? 6.614 -4.380 14.311 1.00 86.06 98 LEU A N 1
ATOM 790 C CA . LEU A 1 98 ? 6.757 -4.830 15.704 1.00 86.06 98 LEU A CA 1
ATOM 791 C C . LEU A 1 98 ? 5.522 -5.580 16.222 1.00 86.06 98 LEU A C 1
ATOM 793 O O . LEU A 1 98 ? 5.657 -6.534 16.984 1.00 86.06 98 LEU A O 1
ATOM 797 N N . SER A 1 99 ? 4.319 -5.194 15.793 1.00 85.19 99 SER A N 1
ATOM 798 C CA . SER A 1 99 ? 3.079 -5.816 16.264 1.00 85.19 99 SER A CA 1
ATOM 799 C C . SER A 1 99 ? 2.804 -7.134 15.551 1.00 85.19 99 SER A C 1
ATOM 801 O O . SER A 1 99 ? 2.957 -7.229 14.332 1.00 85.19 99 SER A O 1
ATOM 803 N N . LYS A 1 100 ? 2.351 -8.151 16.289 1.00 88.56 100 LYS A N 1
ATOM 804 C CA . LYS A 1 100 ? 1.848 -9.395 15.690 1.00 88.56 100 LYS A CA 1
ATOM 805 C C . LYS A 1 100 ? 0.574 -9.076 14.914 1.00 88.56 100 LYS A C 1
ATOM 807 O O . LYS A 1 100 ? -0.318 -8.432 15.448 1.00 88.56 100 LYS A O 1
ATOM 812 N N . THR A 1 101 ? 0.511 -9.508 13.660 1.00 90.19 101 THR A N 1
ATOM 813 C CA . THR A 1 101 ? -0.624 -9.243 12.767 1.00 90.19 101 THR A CA 1
ATOM 814 C C . THR A 1 101 ? -1.053 -10.547 12.108 1.00 90.19 101 THR A C 1
ATOM 816 O O . THR A 1 101 ? -0.204 -11.368 11.758 1.00 90.19 101 THR A O 1
ATOM 819 N N . ILE A 1 102 ? -2.359 -10.737 11.943 1.00 91.75 102 ILE A N 1
ATOM 820 C CA . ILE A 1 102 ? -2.934 -11.823 11.146 1.00 91.75 102 ILE A CA 1
ATOM 821 C C . ILE A 1 102 ? -3.452 -11.202 9.852 1.00 91.75 102 ILE A C 1
ATOM 823 O O . ILE A 1 102 ? -4.133 -10.179 9.886 1.00 91.75 102 ILE A O 1
ATOM 827 N N . TYR A 1 103 ? -3.115 -11.811 8.718 1.00 92.69 103 TYR A N 1
ATOM 828 C CA . TYR A 1 103 ? -3.515 -11.328 7.401 1.00 92.69 103 TYR A CA 1
ATOM 829 C C . TYR A 1 103 ? -4.540 -12.272 6.792 1.00 92.69 103 TYR A C 1
ATOM 831 O O . TYR A 1 103 ? -4.294 -13.473 6.681 1.00 92.69 103 TYR A O 1
ATOM 839 N N . PHE A 1 104 ? -5.660 -11.706 6.358 1.00 91.94 104 PHE A N 1
ATOM 840 C CA . PHE A 1 104 ? -6.639 -12.386 5.525 1.00 91.94 104 PHE A CA 1
ATOM 841 C C . PHE A 1 104 ? -6.563 -11.779 4.132 1.00 91.94 104 PHE A C 1
ATOM 843 O O . PHE A 1 104 ? -6.553 -10.558 3.977 1.00 91.94 104 PHE A O 1
ATOM 850 N N . PHE A 1 105 ? -6.468 -12.636 3.125 1.00 90.31 105 PHE A N 1
ATOM 851 C CA . PHE A 1 105 ? -6.407 -12.218 1.738 1.00 90.31 105 PHE A CA 1
ATOM 852 C C . PHE A 1 105 ? -7.371 -13.067 0.931 1.00 90.31 105 PHE A C 1
ATOM 854 O O . PHE A 1 105 ? -7.163 -14.269 0.776 1.00 90.31 105 PHE A O 1
ATOM 861 N N . ASP A 1 106 ? -8.413 -12.415 0.431 1.00 87.81 106 ASP A N 1
ATOM 862 C CA . ASP A 1 106 ? -9.324 -12.991 -0.539 1.00 87.81 106 ASP A CA 1
ATOM 863 C C . ASP A 1 106 ? -9.071 -12.319 -1.888 1.00 87.81 106 ASP A C 1
ATOM 865 O 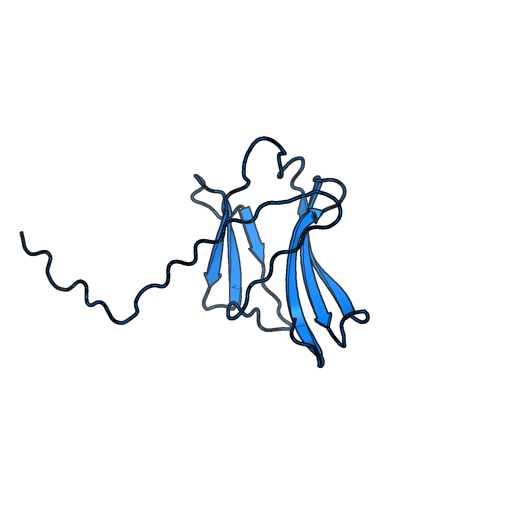O . ASP A 1 106 ? -9.335 -11.129 -2.081 1.00 87.81 106 ASP A O 1
ATOM 869 N N . CYS A 1 107 ? -8.483 -13.079 -2.807 1.00 80.31 107 CYS A N 1
ATOM 870 C CA . CYS A 1 107 ? -8.442 -12.698 -4.204 1.00 80.31 107 CYS A CA 1
ATOM 871 C C . CYS A 1 107 ? -9.552 -13.476 -4.893 1.00 80.31 107 CYS A C 1
ATOM 873 O O . CYS A 1 107 ? -9.383 -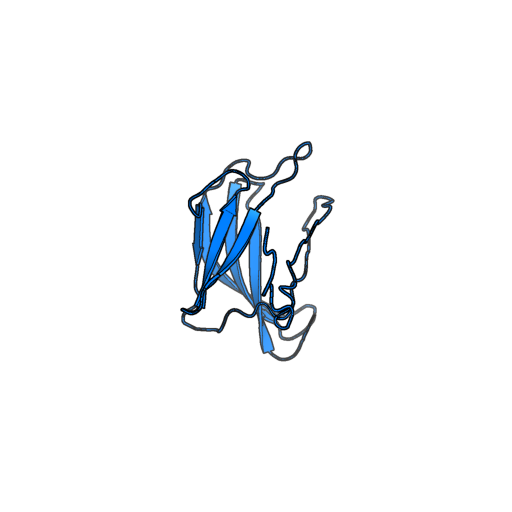14.687 -5.080 1.00 80.31 107 CYS A O 1
ATOM 875 N N . PRO A 1 108 ? -10.645 -12.822 -5.321 1.00 69.69 108 PRO A N 1
ATOM 876 C CA . PRO A 1 108 ? -11.594 -13.478 -6.190 1.00 69.69 108 PRO A CA 1
ATOM 877 C C . PRO A 1 108 ? -10.853 -13.797 -7.489 1.00 69.69 108 PRO A C 1
ATOM 879 O O . PRO A 1 108 ? -10.679 -12.943 -8.362 1.00 69.69 108 PRO A O 1
ATOM 882 N N . MET A 1 109 ? -10.376 -15.037 -7.615 1.00 56.62 109 MET A N 1
ATOM 883 C CA . MET A 1 109 ? -10.005 -15.594 -8.901 1.00 56.62 109 MET A CA 1
ATOM 884 C C . MET A 1 109 ? -11.299 -15.675 -9.694 1.00 56.62 109 MET A C 1
ATOM 886 O O . MET A 1 109 ? -12.021 -16.668 -9.642 1.00 56.62 109 MET A O 1
ATOM 890 N N . TYR A 1 110 ? -11.627 -14.599 -10.408 1.00 53.59 110 TYR A N 1
ATOM 891 C CA . TYR A 1 110 ? -12.616 -14.679 -11.462 1.00 53.59 110 TYR A CA 1
ATOM 892 C C . TYR A 1 110 ? -12.111 -15.757 -12.412 1.00 53.59 110 TYR A C 1
ATOM 894 O O . TYR A 1 110 ? -11.113 -15.575 -13.112 1.00 53.59 110 TYR A O 1
ATOM 902 N N . ASN A 1 111 ? -12.774 -16.910 -12.386 1.00 44.25 111 ASN A N 1
ATOM 903 C CA . ASN A 1 111 ? -12.637 -17.916 -13.416 1.00 44.25 111 ASN A CA 1
ATOM 904 C C . ASN A 1 111 ? -13.004 -17.232 -14.733 1.00 44.25 111 ASN A C 1
ATOM 906 O O . ASN A 1 111 ? -14.173 -17.191 -15.110 1.00 44.25 111 ASN A O 1
ATOM 910 N N . PHE A 1 112 ? -12.010 -16.717 -15.457 1.00 48.53 112 PHE A N 1
ATOM 911 C CA . PHE A 1 112 ? -12.159 -16.137 -16.795 1.00 48.53 112 P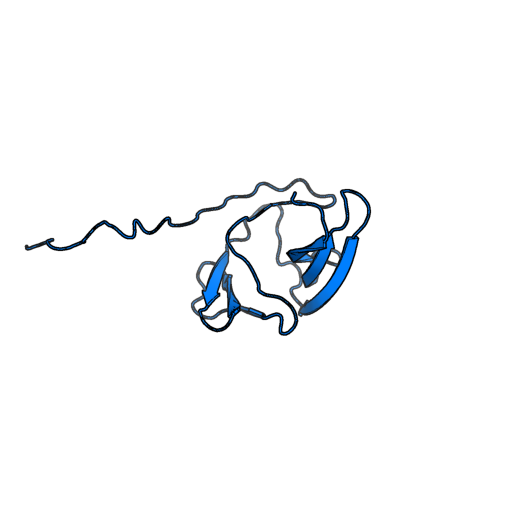HE A CA 1
ATOM 912 C C . PHE A 1 112 ? -12.599 -17.178 -17.853 1.00 48.53 112 PHE A C 1
ATOM 914 O O . PHE A 1 112 ? -12.417 -16.955 -19.041 1.00 48.53 112 PHE A O 1
ATOM 921 N N . ASN A 1 113 ? -13.200 -18.301 -17.435 1.00 47.06 113 ASN A N 1
ATOM 922 C CA . ASN A 1 113 ? -13.771 -19.356 -18.269 1.00 47.06 113 ASN A CA 1
ATOM 923 C C . ASN A 1 113 ? -15.019 -20.031 -17.662 1.00 47.06 113 ASN A C 1
ATOM 925 O O . ASN A 1 113 ? -15.337 -21.156 -18.036 1.00 47.06 113 ASN A O 1
ATOM 929 N N . VAL A 1 114 ? -15.772 -19.380 -16.769 1.00 45.78 114 VAL A N 1
ATOM 930 C CA . VAL A 1 114 ? -17.169 -19.799 -16.557 1.00 45.78 114 VAL A CA 1
ATOM 931 C C . VAL A 1 114 ? -18.058 -18.792 -17.263 1.00 45.78 114 VAL A C 1
ATOM 933 O O . VAL A 1 114 ? -18.347 -17.718 -16.742 1.00 45.78 114 VAL A O 1
ATOM 936 N N . ARG A 1 115 ? -18.481 -19.147 -18.482 1.00 41.56 115 ARG A N 1
ATOM 937 C CA . ARG A 1 115 ? -19.704 -18.594 -19.063 1.00 41.56 115 ARG A CA 1
ATOM 938 C C . ARG A 1 115 ? -20.811 -18.829 -18.045 1.00 41.56 115 ARG A C 1
ATOM 940 O O . ARG A 1 115 ? -21.294 -19.950 -17.916 1.00 41.56 115 ARG A O 1
ATOM 947 N N . VAL A 1 116 ? -21.219 -17.782 -17.339 1.00 49.31 116 VAL A N 1
ATOM 948 C CA . VAL A 1 116 ? -22.517 -17.750 -16.660 1.00 49.31 116 VAL A CA 1
ATOM 949 C C . VAL A 1 116 ? -23.569 -17.459 -17.731 1.00 49.31 116 VAL A C 1
ATOM 951 O O . VAL A 1 116 ? -24.300 -16.480 -17.674 1.00 49.31 116 VAL A O 1
ATOM 954 N N . ASP A 1 117 ? -23.601 -18.302 -18.760 1.00 50.50 117 ASP A N 1
ATOM 955 C CA . ASP A 1 117 ? -24.735 -18.364 -19.657 1.00 50.50 117 ASP A CA 1
ATOM 956 C C . ASP A 1 117 ? -25.641 -19.446 -19.078 1.00 50.50 117 ASP A C 1
ATOM 958 O O . ASP A 1 117 ? -25.279 -20.623 -19.073 1.00 50.50 117 ASP A O 1
ATOM 962 N N . ARG A 1 118 ? -26.841 -19.018 -18.671 1.00 45.84 118 ARG A N 1
ATOM 963 C CA . ARG A 1 118 ? -28.012 -19.814 -18.258 1.00 45.84 118 ARG A CA 1
ATOM 964 C C . ARG A 1 118 ? -28.142 -20.095 -16.760 1.00 45.84 118 ARG A C 1
ATOM 966 O O . ARG A 1 118 ? -28.057 -21.232 -16.311 1.00 45.84 118 ARG A O 1
ATOM 973 N N . PHE A 1 119 ? -28.579 -19.072 -16.035 1.00 48.59 119 PHE A N 1
ATOM 974 C CA . PHE A 1 119 ? -29.775 -19.267 -15.217 1.00 48.59 119 PHE A CA 1
ATOM 975 C C . PHE A 1 119 ? -30.969 -18.770 -16.032 1.00 48.59 119 PHE A C 1
ATOM 977 O O . PHE A 1 119 ? -31.276 -17.583 -16.030 1.00 48.59 119 PHE A O 1
ATOM 984 N N . ASN A 1 120 ? -31.591 -19.679 -16.784 1.00 40.50 120 ASN A N 1
ATOM 985 C CA . ASN A 1 120 ? -32.960 -19.461 -17.234 1.00 40.50 120 ASN A CA 1
ATOM 986 C C . ASN A 1 120 ? -33.869 -20.004 -16.132 1.00 40.50 120 ASN A C 1
ATOM 988 O O . ASN A 1 120 ? -33.784 -21.188 -15.801 1.00 40.50 120 ASN A O 1
ATOM 992 N N . VAL A 1 121 ? -34.658 -19.095 -15.562 1.00 47.09 121 VAL A N 1
ATOM 993 C CA . VAL A 1 121 ? -35.897 -19.385 -14.830 1.00 47.09 121 VAL A CA 1
ATOM 994 C C . VAL A 1 121 ? -36.903 -20.007 -15.793 1.00 47.09 121 VAL A C 1
ATOM 996 O O . VAL A 1 121 ? -36.917 -19.569 -16.968 1.00 47.09 121 VAL A O 1
#

pLDDT: mean 86.95, std 15.18, range [40.5, 98.06]

InterPro domains:
  IPR022041 Farnesoic acid O-methyl transferase [PF12248] (3-109)

Sequence (121 aa):
MPYNNDIVHELVIGAGANNRIEIRRQTRFNALLFTNNVIKQIQTPNILSESEPFVMRMDFVKNGSVLLTKDSETKPFLEFSDPTAKISYKYIGFSNWLSKTIYFFDCPMYNFNVRVDRFNV

Foldseek 3Di:
DDADQDWAWDWDQLPPNRFKIFIWIWGHNDPVDIDIHTQDMDTDHNQDDPVDDFAWDWDQDPVQKIFIATPPGPHGPDIDHDPVDRHDPPDDDDDDDPDDDDDDDDDPPPPPPDPPPDPDD